Protein AF-A0A939TBU4-F1 (afdb_monomer_lite)

Secondary structure (DSSP, 8-state):
---HHHHHHHHHHHHHHHHHHHHHHHHHHHHHHS------TTHHHHHHHHHHHHHHHHHHHHHHHS---PPP-------------------S-----------HHHHHHHHHHHHHHHHHTT----HHHHHHHTT--HHHHHHHHSSHHHHHHHTTSSPPPPP-

Radius of gyration: 33.74 Å; chains: 1; bounding box: 105×46×69 Å

Structure (mmCIF, N/CA/C/O backbone):
data_AF-A0A939TBU4-F1
#
_entry.id   AF-A0A939TBU4-F1
#
loop_
_atom_site.group_PDB
_atom_site.id
_atom_site.type_symbol
_atom_site.label_atom_id
_atom_site.label_alt_id
_atom_site.label_comp_id
_atom_site.label_asym_id
_atom_site.label_entity_id
_atom_site.label_seq_id
_atom_site.pdbx_PDB_ins_code
_atom_site.Cartn_x
_atom_site.Cartn_y
_atom_site.Cartn_z
_atom_site.occupancy
_atom_site.B_iso_or_equiv
_atom_site.auth_seq_id
_atom_site.auth_comp_id
_atom_site.auth_asym_id
_atom_site.auth_atom_id
_atom_site.pdbx_PDB_model_num
ATOM 1 N N . MET A 1 1 ? -55.916 27.420 33.502 1.00 52.81 1 MET A N 1
ATOM 2 C CA . MET A 1 1 ? -56.001 26.538 32.321 1.00 52.81 1 MET A CA 1
ATOM 3 C C . MET A 1 1 ? -54.593 26.435 31.752 1.00 52.81 1 MET A C 1
ATOM 5 O O . MET A 1 1 ? -54.079 27.459 31.322 1.00 52.81 1 MET A O 1
ATOM 9 N N . GLY A 1 2 ? -53.922 25.289 31.890 1.00 66.81 2 GLY A N 1
ATOM 10 C CA . GLY A 1 2 ? -52.585 25.077 31.320 1.00 66.81 2 GLY A CA 1
ATOM 11 C C . GLY A 1 2 ? -52.672 24.802 29.819 1.00 66.81 2 GLY A C 1
ATOM 12 O O . GLY A 1 2 ? -53.671 24.256 29.359 1.00 66.81 2 GLY A O 1
ATOM 13 N N . ASP A 1 3 ? -51.661 25.231 29.067 1.00 71.88 3 ASP A N 1
ATOM 14 C CA . ASP A 1 3 ? -51.594 25.074 27.612 1.00 71.88 3 ASP A CA 1
ATOM 15 C C . ASP A 1 3 ? -51.329 23.593 27.258 1.00 71.88 3 ASP A C 1
ATOM 17 O O . ASP A 1 3 ? -50.239 23.096 27.565 1.00 71.88 3 ASP A O 1
ATOM 21 N N . PRO A 1 4 ? -52.260 22.875 26.602 1.00 73.25 4 PRO A N 1
ATOM 22 C CA . PRO A 1 4 ? -52.126 21.433 26.347 1.00 73.25 4 PRO A CA 1
ATOM 23 C C . PRO A 1 4 ? -50.929 21.107 25.439 1.00 73.25 4 PRO A C 1
ATOM 25 O O . PRO A 1 4 ? -50.339 20.028 25.512 1.00 73.25 4 PRO A O 1
ATOM 28 N N . ALA A 1 5 ? -50.509 22.070 24.613 1.00 74.25 5 ALA A N 1
ATOM 29 C CA . ALA A 1 5 ? -49.318 21.948 23.785 1.00 74.25 5 ALA A CA 1
ATOM 30 C C . ALA A 1 5 ? -48.037 21.828 24.631 1.00 74.25 5 ALA A C 1
ATOM 32 O O . ALA A 1 5 ? -47.190 20.988 24.336 1.00 74.25 5 ALA A O 1
ATOM 33 N N . LYS A 1 6 ? -47.900 22.611 25.711 1.00 75.56 6 LYS A N 1
ATOM 34 C CA . LYS A 1 6 ? -46.708 22.570 26.579 1.00 75.56 6 LYS A CA 1
ATOM 35 C C . LYS A 1 6 ? -46.589 21.238 27.311 1.00 75.56 6 LYS A C 1
ATOM 37 O O . LYS A 1 6 ? -45.500 20.681 27.394 1.00 75.56 6 LYS A O 1
ATOM 42 N N . GLU A 1 7 ? -47.717 20.709 27.765 1.00 76.81 7 GLU A N 1
ATOM 43 C CA . GLU A 1 7 ? -47.796 19.420 28.454 1.00 76.81 7 GLU A CA 1
ATOM 44 C C . GLU A 1 7 ? -47.370 18.263 27.533 1.00 76.81 7 GLU A C 1
ATOM 46 O O . GLU A 1 7 ? -46.619 17.375 27.937 1.00 76.81 7 GLU A O 1
ATOM 51 N N . THR A 1 8 ? -47.731 18.349 26.249 1.00 81.44 8 THR A N 1
ATOM 52 C CA . THR A 1 8 ? -47.326 17.375 25.223 1.00 81.44 8 THR A CA 1
ATOM 53 C C . THR A 1 8 ? -45.818 17.430 24.942 1.00 81.44 8 THR A C 1
ATOM 55 O O . THR A 1 8 ? -45.161 16.392 24.861 1.00 81.44 8 THR A O 1
ATOM 58 N N . TYR A 1 9 ? -45.236 18.631 24.832 1.00 81.81 9 TYR A N 1
ATOM 59 C CA . TYR A 1 9 ? -43.791 18.797 24.617 1.00 81.81 9 TYR A CA 1
ATOM 60 C C . TYR A 1 9 ? -42.960 18.291 25.800 1.00 81.81 9 TYR A C 1
ATOM 62 O O . TYR A 1 9 ? -41.935 17.639 25.594 1.00 81.81 9 TYR A O 1
ATOM 70 N N . GLU A 1 10 ? -43.405 18.540 27.033 1.00 86.94 10 GLU A N 1
ATOM 71 C CA . GLU A 1 10 ? -42.736 17.997 28.217 1.00 86.94 10 GLU A CA 1
ATOM 72 C C . GLU A 1 10 ? -42.805 16.470 28.272 1.00 86.94 10 GLU A C 1
ATOM 74 O O . GLU A 1 10 ? -41.823 15.819 28.635 1.00 86.94 10 GLU A O 1
ATOM 79 N N . GLN A 1 11 ? -43.941 15.891 27.886 1.00 88.31 11 GLN A N 1
ATOM 80 C CA . GLN A 1 11 ? -44.126 14.445 27.873 1.00 88.31 11 GLN A CA 1
ATOM 81 C C . GLN A 1 11 ? -43.226 13.767 26.832 1.00 88.31 11 GLN A C 1
ATOM 83 O O . GLN A 1 11 ? -42.557 12.784 27.152 1.00 88.31 11 GLN A O 1
ATOM 88 N N . ILE A 1 12 ? -43.136 14.330 25.623 1.00 88.44 12 ILE A N 1
ATOM 89 C CA . ILE A 1 12 ? -42.222 13.846 24.578 1.00 88.44 12 ILE A CA 1
ATOM 90 C C . ILE A 1 12 ? -40.764 13.987 25.036 1.00 88.44 12 ILE A C 1
ATOM 92 O O . ILE A 1 12 ? -39.973 13.060 24.868 1.00 88.44 12 ILE A O 1
ATOM 96 N N . GLY A 1 13 ? -40.406 15.113 25.660 1.00 87.00 13 GLY A N 1
ATOM 97 C CA . GLY A 1 13 ? -39.058 15.342 26.183 1.00 87.00 13 GLY A CA 1
ATOM 98 C C . GLY A 1 13 ? -38.644 14.315 27.241 1.00 87.00 13 GLY A C 1
ATOM 99 O O . GLY A 1 13 ? -37.538 13.777 27.173 1.00 87.00 13 GLY A O 1
ATOM 100 N N . ARG A 1 14 ? -39.540 13.985 28.181 1.00 89.81 14 ARG A N 1
ATOM 101 C CA . ARG A 1 14 ? -39.284 12.952 29.201 1.00 89.81 14 ARG A CA 1
ATOM 102 C C . ARG A 1 14 ? -39.135 11.565 28.583 1.00 89.81 14 ARG A C 1
ATOM 104 O O . ARG A 1 14 ? -38.173 10.874 28.900 1.00 89.81 14 ARG A O 1
ATOM 111 N N . GLN A 1 15 ? -40.016 11.193 27.653 1.00 91.25 15 GLN A N 1
ATOM 112 C CA . GLN A 1 15 ? -39.930 9.900 26.966 1.00 91.25 15 GLN A CA 1
ATOM 113 C C . GLN A 1 15 ? -38.625 9.750 26.171 1.00 91.25 15 GLN A C 1
ATOM 115 O O . GLN A 1 15 ? -37.998 8.693 26.202 1.00 91.25 15 GLN A O 1
ATOM 120 N N . MET A 1 16 ? -38.172 10.815 25.504 1.00 87.56 16 MET A N 1
ATOM 121 C CA . MET A 1 16 ? -36.897 10.811 24.780 1.00 87.56 16 MET A CA 1
ATOM 122 C C . MET A 1 16 ? -35.693 10.702 25.721 1.00 87.56 16 MET A C 1
ATOM 124 O O . MET A 1 16 ? -34.746 9.976 25.419 1.00 87.56 16 MET A O 1
ATOM 128 N N . ALA A 1 17 ? -35.726 11.374 26.875 1.00 88.81 17 ALA A N 1
ATOM 129 C CA . ALA A 1 17 ? -34.663 11.282 27.875 1.00 88.81 17 ALA A CA 1
ATOM 130 C C . ALA A 1 17 ? -34.563 9.870 28.484 1.00 88.81 17 ALA A C 1
ATOM 132 O O . ALA A 1 17 ? -33.460 9.344 28.656 1.00 88.81 17 ALA A O 1
ATOM 133 N N . GLU A 1 18 ? -35.701 9.227 28.754 1.00 92.69 18 GLU A N 1
ATOM 134 C CA . GLU A 1 18 ? -35.757 7.841 29.230 1.00 92.69 18 GLU A CA 1
ATOM 135 C C . GLU A 1 18 ? -35.228 6.863 28.174 1.00 92.69 18 GLU A C 1
ATOM 137 O O . GLU A 1 18 ? -34.376 6.027 28.482 1.00 92.69 18 GLU A O 1
ATOM 142 N N . ALA A 1 19 ? -35.648 7.012 26.914 1.00 91.62 19 ALA A N 1
ATOM 143 C CA . ALA A 1 19 ? -35.170 6.180 25.812 1.00 91.62 19 ALA A CA 1
ATOM 144 C C . ALA A 1 19 ? -33.651 6.311 25.597 1.00 91.62 19 ALA A C 1
ATOM 146 O O . ALA A 1 19 ? -32.961 5.303 25.437 1.00 91.62 19 ALA A O 1
ATOM 147 N N . LEU A 1 20 ? -33.111 7.534 25.653 1.00 92.19 20 LEU A N 1
ATOM 148 C CA . LEU A 1 20 ? -31.668 7.777 25.564 1.00 92.19 20 LEU A CA 1
ATOM 149 C C . LEU A 1 20 ? -30.909 7.160 26.740 1.00 92.19 20 LEU A C 1
ATOM 151 O O . LEU A 1 20 ? -29.853 6.565 26.539 1.00 92.19 20 LEU A O 1
ATOM 155 N N . SER A 1 21 ? -31.453 7.254 27.952 1.00 93.44 21 SER A N 1
ATOM 156 C CA . SER A 1 21 ? -30.832 6.680 29.151 1.00 93.44 21 SER A CA 1
ATOM 157 C C . SER A 1 21 ? -30.777 5.153 29.079 1.00 93.44 21 SER A C 1
ATOM 159 O O . SER A 1 21 ? -29.742 4.556 29.375 1.00 93.44 21 SER A O 1
ATOM 161 N N . LEU A 1 22 ? -31.856 4.517 28.614 1.00 94.75 22 LEU A N 1
ATOM 162 C CA . LEU A 1 22 ? -31.905 3.073 28.384 1.00 94.75 22 LEU A CA 1
ATOM 163 C C . LEU A 1 22 ? -30.933 2.637 27.283 1.00 94.75 22 LEU A C 1
ATOM 165 O O . LEU A 1 22 ? -30.213 1.655 27.456 1.00 94.75 22 LEU A O 1
ATOM 169 N N . PHE A 1 23 ? -30.865 3.382 26.179 1.00 90.88 23 PHE A N 1
ATOM 170 C CA . PHE A 1 23 ? -29.950 3.091 25.077 1.00 90.88 23 PHE A CA 1
ATOM 171 C C . PHE A 1 23 ? -28.479 3.220 25.493 1.00 90.88 23 PHE A C 1
ATOM 173 O O . PHE A 1 23 ? -27.675 2.335 25.207 1.00 90.88 23 PHE A O 1
ATOM 180 N N . LEU A 1 24 ? -28.126 4.284 26.220 1.00 90.75 24 LEU A N 1
ATOM 181 C CA . LEU A 1 24 ? -26.775 4.475 26.752 1.00 90.75 24 LEU A CA 1
ATOM 182 C C . LEU A 1 24 ? -26.419 3.405 27.792 1.00 90.75 24 LEU A C 1
ATOM 184 O O . LEU A 1 24 ? -25.297 2.902 27.784 1.00 90.75 24 LEU A O 1
ATOM 188 N N . GLY A 1 25 ? -27.371 3.008 28.641 1.00 89.69 25 GLY A N 1
ATOM 189 C CA . GLY A 1 25 ? -27.200 1.894 29.575 1.00 89.69 25 GLY A CA 1
ATOM 190 C C . GLY A 1 25 ? -26.955 0.560 28.863 1.00 89.69 25 GLY A C 1
ATOM 191 O O . GLY A 1 25 ? -26.040 -0.177 29.234 1.00 89.69 25 GLY A O 1
ATOM 192 N N . ALA A 1 26 ? -27.710 0.275 27.799 1.00 86.31 26 ALA A N 1
ATOM 193 C CA . ALA A 1 26 ? -27.534 -0.918 26.975 1.00 86.31 26 ALA A CA 1
ATOM 194 C C . ALA A 1 26 ? -26.189 -0.912 26.232 1.00 86.31 26 ALA A C 1
ATOM 196 O O . ALA A 1 26 ? -25.501 -1.929 26.208 1.00 86.31 26 ALA A O 1
ATOM 197 N N . LEU A 1 27 ? -25.759 0.236 25.697 1.00 83.38 27 LEU A N 1
ATOM 198 C CA . LEU A 1 27 ? -24.432 0.388 25.093 1.00 83.38 27 LEU A CA 1
ATOM 199 C C . LEU A 1 27 ? -23.311 0.180 26.113 1.00 83.38 27 LEU A C 1
ATOM 201 O O . LEU A 1 27 ? -22.348 -0.522 25.819 1.00 83.38 27 LEU A O 1
ATOM 205 N N . ALA A 1 28 ? -23.435 0.741 27.318 1.00 81.06 28 ALA A N 1
ATOM 206 C CA . ALA A 1 28 ? -22.453 0.541 28.378 1.00 81.06 28 ALA A CA 1
ATOM 207 C C . ALA A 1 28 ? -22.351 -0.941 28.766 1.00 81.06 28 ALA A C 1
ATOM 209 O O . ALA A 1 28 ? -21.244 -1.463 28.898 1.00 81.06 28 ALA A O 1
ATOM 210 N N . GLN A 1 29 ? -23.484 -1.641 28.880 1.00 77.62 29 GLN A N 1
ATOM 211 C CA . GLN A 1 29 ? -23.496 -3.088 29.094 1.00 77.62 29 GLN A CA 1
ATOM 212 C C . GLN A 1 29 ? -22.900 -3.850 27.911 1.00 77.62 29 GLN A C 1
ATOM 214 O O . GLN A 1 29 ? -22.133 -4.775 28.139 1.00 77.62 29 GLN A O 1
ATOM 219 N N . GLN A 1 30 ? -23.162 -3.448 26.668 1.00 75.38 30 GLN A N 1
ATOM 220 C CA . GLN A 1 30 ? -22.598 -4.093 25.483 1.00 75.38 30 GLN A CA 1
ATOM 221 C C . GLN A 1 30 ? -21.082 -3.895 25.361 1.00 75.38 30 GLN A C 1
ATOM 223 O O . GLN A 1 30 ? -20.385 -4.801 24.912 1.00 75.38 30 GLN A O 1
ATOM 228 N N . VAL A 1 31 ? -20.550 -2.756 25.808 1.00 73.38 31 VAL A N 1
ATOM 229 C CA . VAL A 1 31 ? -19.100 -2.527 25.910 1.00 73.38 31 VAL A CA 1
ATOM 230 C C . VAL A 1 31 ? -18.478 -3.407 26.999 1.00 73.38 31 VAL A C 1
ATOM 232 O O . VAL A 1 31 ? -17.402 -3.949 26.784 1.00 73.38 31 VAL A O 1
ATOM 235 N N . HIS A 1 32 ? -19.161 -3.612 28.130 1.00 65.31 32 HIS A N 1
ATOM 236 C CA . HIS A 1 32 ? -18.684 -4.504 29.198 1.00 65.31 32 HIS A CA 1
ATOM 237 C C . HIS A 1 32 ? -18.868 -5.999 28.876 1.00 65.31 32 HIS A C 1
ATOM 239 O O . HIS A 1 32 ? -18.105 -6.828 29.362 1.00 65.31 32 HIS A O 1
ATOM 245 N N . GLN A 1 33 ? -19.878 -6.350 28.076 1.00 61.59 33 GLN A N 1
ATOM 246 C CA . GLN A 1 33 ? -20.175 -7.718 27.637 1.00 61.59 33 GLN A CA 1
ATOM 247 C C . GLN A 1 33 ? -19.462 -8.099 26.344 1.00 61.59 33 GLN A C 1
ATOM 249 O O . GLN A 1 33 ? -19.437 -9.277 26.007 1.00 61.59 33 GLN A O 1
ATOM 254 N N . SER A 1 34 ? -18.889 -7.139 25.616 1.00 42.62 34 SER A N 1
ATOM 255 C CA . SER A 1 34 ? -17.945 -7.441 24.550 1.00 42.62 34 SER A CA 1
ATOM 256 C C . SER A 1 34 ? -16.623 -7.802 25.213 1.00 42.62 34 SER A C 1
ATOM 258 O O . SER A 1 34 ? -15.934 -6.899 25.695 1.00 42.62 34 SER A O 1
ATOM 260 N N . PRO A 1 35 ? -16.197 -9.078 25.212 1.00 49.91 35 PRO A N 1
ATOM 261 C CA . PRO A 1 35 ? -14.791 -9.356 25.349 1.00 49.91 35 PRO A CA 1
ATOM 262 C C . PRO A 1 35 ? -14.160 -8.858 24.046 1.00 49.91 35 PRO A C 1
ATOM 264 O O . PRO A 1 35 ? -13.888 -9.626 23.127 1.00 49.91 35 PRO A O 1
ATOM 267 N N . VAL A 1 36 ? -13.874 -7.557 23.954 1.00 51.84 36 VAL A N 1
ATOM 268 C CA . VAL A 1 36 ? -12.620 -7.172 23.313 1.00 51.84 36 VAL A CA 1
ATOM 269 C C . VAL A 1 36 ? -11.581 -7.726 24.263 1.00 51.84 36 VAL A C 1
ATOM 271 O O . VAL A 1 36 ? -11.155 -7.070 25.210 1.00 51.84 36 VAL A O 1
ATOM 274 N N . ALA A 1 37 ? -11.316 -9.018 24.088 1.00 49.56 37 ALA A N 1
ATOM 275 C CA . ALA A 1 37 ? -10.289 -9.715 24.794 1.00 49.56 37 ALA A CA 1
ATOM 276 C C . ALA A 1 37 ? -9.038 -8.877 24.576 1.00 49.56 37 ALA A C 1
ATOM 278 O O . ALA A 1 37 ? -8.512 -8.765 23.467 1.00 49.56 37 ALA A O 1
ATOM 279 N N . ALA A 1 38 ? -8.576 -8.261 25.655 1.00 49.59 38 ALA A N 1
ATOM 280 C CA . ALA A 1 38 ? -7.170 -8.014 25.855 1.00 49.59 38 ALA A CA 1
ATOM 281 C C . ALA A 1 38 ? -6.480 -9.388 25.940 1.00 49.59 38 ALA A C 1
ATOM 283 O O . ALA A 1 38 ? -5.963 -9.766 26.984 1.00 49.59 38 ALA A O 1
ATOM 284 N N . ASP A 1 39 ? -6.547 -10.165 24.857 1.00 47.44 39 ASP A N 1
ATOM 285 C CA . ASP A 1 39 ? -5.753 -11.358 24.653 1.00 47.44 39 ASP A CA 1
ATOM 286 C C . ASP A 1 39 ? -4.373 -10.865 24.205 1.00 47.44 39 ASP A C 1
ATOM 288 O O . ASP A 1 39 ? -4.240 -10.317 23.105 1.00 47.44 39 ASP A O 1
ATOM 292 N N . PRO A 1 40 ? -3.309 -11.034 25.008 1.00 53.31 40 PRO A N 1
ATOM 293 C CA . PRO A 1 40 ? -1.940 -10.814 24.539 1.00 53.31 40 PRO A CA 1
ATOM 294 C C . PRO A 1 40 ? -1.494 -11.832 23.460 1.00 53.31 40 PRO A C 1
ATOM 296 O O . PRO A 1 40 ? -0.379 -11.741 22.940 1.00 53.31 40 PRO A O 1
ATOM 299 N N . GLU A 1 41 ? -2.351 -12.785 23.088 1.00 55.94 41 GLU A N 1
ATOM 300 C CA . GLU A 1 41 ? -2.045 -13.974 22.285 1.00 55.94 41 GLU A CA 1
ATOM 301 C C . GLU A 1 41 ? -2.453 -13.853 20.799 1.00 55.94 41 GLU A C 1
ATOM 303 O O . GLU A 1 41 ? -3.190 -14.674 20.254 1.00 55.94 41 GLU A O 1
ATOM 308 N N . PRO A 1 42 ? -1.975 -12.816 20.090 1.00 57.97 42 PRO A N 1
ATOM 309 C CA . PRO A 1 42 ? -1.381 -13.101 18.776 1.00 57.97 42 PRO A CA 1
ATOM 310 C C . PRO A 1 42 ? -0.088 -12.317 18.507 1.00 57.97 42 PRO A C 1
ATOM 312 O O . PRO A 1 42 ? 0.486 -12.401 17.419 1.00 57.97 42 PRO A O 1
ATOM 315 N N . VAL A 1 43 ? 0.413 -11.552 19.483 1.00 61.16 43 VAL A N 1
ATOM 316 C CA . VAL A 1 43 ? 1.597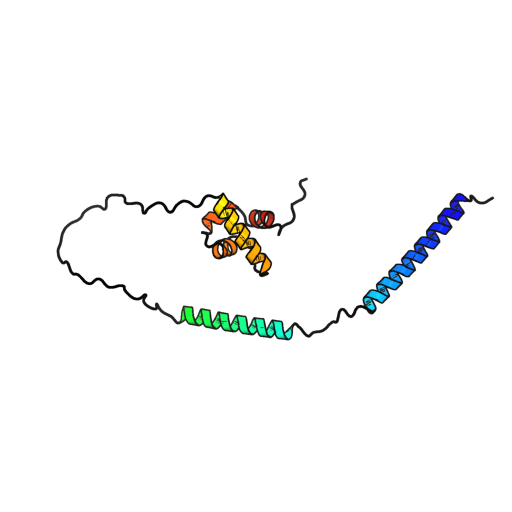 -10.705 19.272 1.00 61.16 43 VAL A CA 1
ATOM 317 C C . VAL A 1 43 ? 2.883 -11.534 19.290 1.00 61.16 43 VAL A C 1
ATOM 319 O O . VAL A 1 43 ? 3.808 -11.235 18.541 1.00 61.16 43 VAL A O 1
ATOM 322 N N . GLN A 1 44 ? 2.940 -12.606 20.085 1.00 63.78 44 GLN A N 1
ATOM 323 C CA . GLN A 1 44 ? 4.092 -13.513 20.135 1.00 63.78 44 GLN A CA 1
ATOM 324 C C . GLN A 1 44 ? 4.384 -14.221 18.800 1.00 63.78 44 GLN A C 1
ATOM 326 O O . GLN A 1 44 ? 5.518 -14.121 18.331 1.00 63.78 44 GLN A O 1
ATOM 331 N N . PRO A 1 45 ? 3.410 -14.864 18.121 1.00 74.69 45 PRO A N 1
ATOM 332 C CA . PRO A 1 45 ? 3.675 -15.479 16.821 1.00 74.69 45 PRO A CA 1
ATOM 333 C C . PRO A 1 45 ? 4.010 -14.440 15.744 1.00 74.69 45 PRO A C 1
ATOM 335 O O . PRO A 1 45 ? 4.811 -14.717 14.852 1.00 74.69 45 PRO A O 1
ATOM 338 N N . LEU A 1 46 ? 3.453 -13.227 15.833 1.00 74.00 46 LEU A N 1
ATOM 339 C CA . LEU A 1 46 ? 3.821 -12.125 14.942 1.00 74.00 46 LEU A CA 1
ATOM 340 C C . LEU A 1 46 ? 5.256 -11.643 15.188 1.00 74.00 46 LEU A C 1
ATOM 342 O O . LEU A 1 46 ? 5.989 -11.452 14.223 1.00 74.00 46 LEU A O 1
ATOM 346 N N . ARG A 1 47 ? 5.682 -11.506 16.449 1.00 76.00 47 ARG A N 1
ATOM 347 C CA . ARG A 1 47 ? 7.061 -11.150 16.822 1.00 76.00 47 ARG A CA 1
ATOM 348 C C . ARG A 1 47 ? 8.054 -12.214 16.373 1.00 76.00 47 ARG A C 1
ATOM 350 O O . ARG A 1 47 ? 8.961 -11.889 15.624 1.00 76.00 47 ARG A O 1
ATOM 357 N N . ALA A 1 48 ? 7.792 -13.486 16.669 1.00 78.12 48 ALA A N 1
ATOM 358 C CA . ALA A 1 48 ? 8.631 -14.593 16.209 1.00 78.12 48 ALA A CA 1
ATOM 359 C C . ALA A 1 48 ? 8.756 -14.637 14.674 1.00 78.12 48 ALA A C 1
ATOM 361 O O . ALA A 1 48 ? 9.814 -14.943 14.123 1.00 78.12 48 ALA A O 1
ATOM 362 N N . ARG A 1 49 ? 7.680 -14.293 13.954 1.00 79.31 49 ARG A N 1
ATOM 363 C CA . ARG A 1 49 ? 7.694 -14.204 12.490 1.00 79.31 49 ARG A CA 1
ATOM 364 C C . ARG A 1 49 ? 8.481 -12.995 11.977 1.00 79.31 49 ARG A C 1
ATOM 366 O O . ARG A 1 49 ? 9.097 -13.102 10.917 1.00 79.31 49 ARG A O 1
ATOM 373 N N . LEU A 1 50 ? 8.461 -11.873 12.697 1.00 88.19 50 LEU A N 1
ATOM 374 C CA . LEU A 1 50 ? 9.290 -10.703 12.400 1.00 88.19 50 LEU A CA 1
ATOM 375 C C . LEU A 1 50 ? 10.772 -11.001 12.649 1.00 88.19 50 LEU A C 1
ATOM 377 O O . LEU A 1 50 ? 11.578 -10.735 11.762 1.00 88.19 50 LEU A O 1
ATOM 381 N N . ASP A 1 51 ? 11.108 -11.649 13.763 1.00 90.88 51 ASP A N 1
ATOM 382 C CA . ASP A 1 51 ? 12.484 -12.041 14.095 1.00 90.88 51 ASP A CA 1
ATOM 383 C C . ASP A 1 51 ? 13.056 -12.998 13.034 1.00 90.88 51 ASP A C 1
ATOM 385 O O . ASP A 1 51 ? 14.153 -12.797 12.509 1.00 90.88 51 ASP A O 1
ATOM 389 N N . ALA A 1 52 ? 12.266 -13.991 12.608 1.00 89.75 52 ALA A N 1
ATOM 390 C CA . ALA A 1 52 ? 12.652 -14.916 11.542 1.00 89.75 52 ALA A CA 1
ATOM 391 C C . ALA A 1 52 ? 12.848 -14.221 10.179 1.00 89.75 52 ALA A C 1
ATOM 393 O O . ALA A 1 52 ? 13.697 -14.627 9.375 1.00 89.75 52 ALA A O 1
ATOM 394 N N . LEU A 1 53 ? 12.060 -13.180 9.889 1.00 88.62 53 LEU A N 1
ATOM 395 C CA . LEU A 1 53 ? 12.236 -12.367 8.684 1.00 88.62 53 LEU A CA 1
ATOM 396 C C . LEU A 1 53 ? 13.504 -11.516 8.762 1.00 88.62 53 LEU A C 1
ATOM 398 O O . LEU A 1 53 ? 14.226 -11.431 7.767 1.00 88.62 53 LEU A O 1
ATOM 402 N N . GLU A 1 54 ? 13.791 -10.927 9.921 1.00 91.75 54 GLU A N 1
ATOM 403 C CA . GLU A 1 54 ? 14.999 -10.136 10.144 1.00 91.75 54 GLU A CA 1
ATOM 404 C C . GLU A 1 54 ? 16.261 -10.996 9.997 1.00 91.75 54 GLU A C 1
ATOM 406 O O . GLU A 1 54 ? 17.180 -10.620 9.265 1.00 91.75 54 GLU A O 1
ATOM 411 N N . GLU A 1 55 ? 16.288 -12.197 10.582 1.00 90.88 55 GLU A N 1
ATOM 412 C CA . GLU A 1 55 ? 17.401 -13.135 10.400 1.00 90.88 55 GLU A CA 1
ATOM 413 C C . GLU A 1 55 ? 17.605 -13.525 8.935 1.00 90.88 55 GLU A C 1
ATOM 415 O O . GLU A 1 55 ? 18.736 -13.601 8.448 1.00 90.88 55 GLU A O 1
ATOM 420 N N . ARG A 1 56 ? 16.515 -13.780 8.204 1.00 87.75 56 ARG A N 1
ATOM 421 C CA . ARG A 1 56 ? 16.600 -14.139 6.786 1.00 87.75 56 ARG A CA 1
ATOM 422 C C . ARG A 1 56 ? 17.171 -12.995 5.951 1.00 87.75 56 ARG A C 1
ATOM 424 O O . ARG A 1 56 ? 17.931 -13.262 5.021 1.00 87.75 56 ARG A O 1
ATOM 431 N N . LEU A 1 57 ? 16.811 -11.751 6.265 1.00 90.12 57 LEU A N 1
ATOM 432 C CA . LEU A 1 57 ? 17.360 -10.573 5.597 1.00 90.12 57 LEU A CA 1
ATOM 433 C C . LEU A 1 57 ? 18.847 -10.400 5.904 1.00 90.12 57 LEU A C 1
ATOM 435 O O . LEU A 1 57 ? 19.615 -10.254 4.957 1.00 90.12 57 LEU A O 1
ATOM 439 N N . LYS A 1 58 ? 19.264 -10.535 7.169 1.00 89.44 58 LYS A N 1
ATOM 440 C CA . LYS A 1 58 ? 20.688 -10.495 7.547 1.00 89.44 58 LYS A CA 1
ATOM 441 C C . LYS A 1 58 ? 21.503 -11.546 6.795 1.00 89.44 58 LYS A C 1
ATOM 443 O O . LYS A 1 58 ? 22.511 -11.215 6.191 1.00 89.44 58 LYS A O 1
ATOM 448 N N . ARG A 1 59 ? 21.010 -12.786 6.690 1.00 84.69 59 ARG A N 1
ATOM 449 C CA . ARG A 1 59 ? 21.685 -13.842 5.904 1.00 84.69 59 ARG A CA 1
ATOM 450 C C . ARG A 1 59 ? 21.796 -13.510 4.414 1.00 84.69 59 ARG A C 1
ATOM 452 O O . ARG A 1 59 ? 22.754 -13.926 3.767 1.00 84.69 59 ARG A O 1
ATOM 459 N N . LEU A 1 60 ? 20.807 -12.824 3.837 1.00 82.12 60 LEU A N 1
ATOM 460 C CA . LEU A 1 60 ? 20.868 -12.388 2.439 1.00 82.12 60 LEU A CA 1
ATOM 461 C C . LEU A 1 60 ? 21.862 -11.244 2.256 1.00 82.12 60 LEU A C 1
ATOM 463 O O . LEU A 1 60 ? 22.619 -11.266 1.291 1.00 82.12 60 LEU A O 1
ATOM 467 N N . GLU A 1 61 ? 21.877 -10.287 3.177 1.00 84.44 61 GLU A N 1
ATOM 468 C CA . GLU A 1 61 ? 22.833 -9.184 3.189 1.00 84.44 61 GLU A CA 1
ATOM 469 C C . GLU A 1 61 ? 24.265 -9.702 3.352 1.00 84.44 61 GLU A C 1
ATOM 471 O O . GLU A 1 61 ? 25.106 -9.421 2.504 1.00 84.44 61 GLU A O 1
ATOM 476 N N . ASP A 1 62 ? 24.514 -10.583 4.320 1.00 83.00 62 ASP A N 1
ATOM 477 C CA . ASP A 1 62 ? 25.811 -11.236 4.512 1.00 83.00 62 ASP A CA 1
ATOM 478 C C . ASP A 1 62 ? 26.234 -12.030 3.278 1.00 83.00 62 ASP A C 1
ATOM 480 O O . ASP A 1 62 ? 27.399 -12.012 2.893 1.00 83.00 62 ASP A O 1
ATOM 484 N N . ARG A 1 63 ? 25.298 -12.701 2.601 1.00 73.44 63 ARG A N 1
ATOM 485 C CA . ARG A 1 63 ? 25.579 -13.447 1.367 1.00 73.44 63 ARG A CA 1
ATOM 486 C C . ARG A 1 63 ? 25.871 -12.540 0.170 1.00 73.44 63 ARG A C 1
ATOM 488 O O . ARG A 1 63 ? 26.570 -12.974 -0.747 1.00 73.44 63 ARG A O 1
ATOM 495 N N . LEU A 1 64 ? 25.320 -11.329 0.146 1.00 73.81 64 LEU A N 1
ATOM 496 C CA . LEU A 1 64 ? 25.610 -10.314 -0.867 1.00 73.81 64 LEU A CA 1
ATOM 497 C C . LEU A 1 64 ? 26.944 -9.616 -0.584 1.00 73.81 64 LEU A C 1
ATOM 499 O O . LEU A 1 64 ? 27.699 -9.366 -1.516 1.00 73.81 64 LEU A O 1
ATOM 503 N N . LEU A 1 65 ? 27.254 -9.359 0.687 1.00 75.75 65 LEU A N 1
ATOM 504 C CA . LEU A 1 65 ? 28.511 -8.750 1.123 1.00 75.75 65 LEU A CA 1
ATOM 505 C C . LEU A 1 65 ? 29.689 -9.738 1.068 1.00 75.75 65 LEU A C 1
ATOM 507 O O . LEU A 1 65 ? 30.809 -9.337 0.765 1.00 75.75 65 LEU A O 1
ATOM 511 N N . SER A 1 66 ? 29.439 -11.030 1.304 1.00 68.62 66 SER A N 1
ATOM 512 C CA . SER A 1 66 ? 30.459 -12.093 1.317 1.00 68.62 66 SER A CA 1
ATOM 513 C C . SER A 1 66 ? 30.664 -12.786 -0.035 1.00 68.62 66 SER A C 1
ATOM 515 O O . SER A 1 66 ? 31.534 -13.646 -0.141 1.00 68.62 66 SER A O 1
ATOM 517 N N . GLN A 1 67 ? 29.892 -12.451 -1.076 1.00 54.62 67 GLN A N 1
ATOM 518 C CA . GLN A 1 67 ? 30.174 -12.892 -2.447 1.00 54.62 67 GLN A CA 1
ATOM 519 C C . GLN A 1 67 ? 30.890 -11.782 -3.228 1.00 54.62 67 GLN A C 1
ATOM 521 O O . GLN A 1 67 ? 30.228 -10.933 -3.830 1.00 54.62 67 GLN A O 1
ATOM 526 N N . PRO A 1 68 ? 32.231 -11.797 -3.319 1.00 50.62 68 PRO A N 1
ATOM 527 C CA . PRO A 1 68 ? 32.903 -11.113 -4.407 1.00 50.62 68 PRO A CA 1
ATOM 528 C C . PRO A 1 68 ? 32.629 -11.911 -5.687 1.00 50.62 68 PRO A C 1
ATOM 530 O O . PRO A 1 68 ? 33.127 -13.018 -5.848 1.00 50.62 68 PRO A O 1
ATOM 533 N N . GLY A 1 69 ? 31.779 -11.359 -6.557 1.00 58.56 69 GLY A N 1
ATOM 534 C CA . GLY A 1 69 ? 31.625 -11.740 -7.964 1.00 58.56 69 GLY A CA 1
ATOM 535 C C . GLY A 1 69 ? 31.684 -13.238 -8.270 1.00 58.56 69 GLY A C 1
ATOM 536 O O . GLY A 1 69 ? 32.727 -13.743 -8.676 1.00 58.56 69 GLY A O 1
ATOM 537 N N . ALA A 1 70 ? 30.550 -13.936 -8.192 1.00 48.75 70 ALA A N 1
ATOM 538 C CA . ALA A 1 70 ? 30.420 -15.177 -8.947 1.00 48.75 70 ALA A CA 1
ATOM 539 C C . ALA A 1 70 ? 30.541 -14.828 -10.446 1.00 48.75 70 ALA A C 1
ATOM 541 O O . ALA A 1 70 ? 29.750 -14.006 -10.929 1.00 48.75 70 ALA A O 1
ATOM 542 N N . PRO A 1 71 ? 31.519 -15.383 -11.185 1.00 48.41 71 PRO A N 1
ATOM 543 C CA . PRO A 1 71 ? 31.614 -15.142 -12.611 1.00 48.41 71 PRO A CA 1
ATOM 544 C C . PRO A 1 71 ? 30.371 -15.742 -13.268 1.00 48.41 71 PRO A C 1
ATOM 546 O O . PRO A 1 71 ? 30.011 -16.896 -13.024 1.00 48.41 71 PRO A O 1
ATOM 549 N N . LEU A 1 72 ? 29.691 -14.941 -14.087 1.00 53.50 72 LEU A N 1
ATOM 550 C CA . LEU A 1 72 ? 28.743 -15.482 -15.053 1.00 53.50 72 LEU A CA 1
ATOM 551 C C . LEU A 1 72 ? 29.491 -16.512 -15.917 1.00 53.50 72 LEU A C 1
ATOM 553 O O . LEU A 1 72 ? 30.642 -16.255 -16.272 1.00 53.50 72 LEU A O 1
ATOM 557 N N . PRO A 1 73 ? 28.887 -17.662 -16.262 1.00 48.38 73 PRO A N 1
ATOM 558 C CA . PRO A 1 73 ? 29.525 -18.602 -17.166 1.00 48.38 73 PRO A CA 1
ATOM 559 C C . PRO A 1 73 ? 29.722 -17.928 -18.529 1.00 48.38 73 PRO A C 1
ATOM 561 O O . PRO A 1 73 ? 28.762 -17.621 -19.236 1.00 48.38 73 PRO A O 1
ATOM 564 N N . GLU A 1 74 ? 30.991 -17.673 -18.844 1.00 44.34 74 GLU A N 1
ATOM 565 C CA . GLU A 1 74 ? 31.512 -17.282 -20.149 1.00 44.34 74 GLU A CA 1
ATOM 566 C C . GLU A 1 74 ? 31.002 -18.272 -21.207 1.00 44.34 74 GLU A C 1
ATOM 568 O O . GLU A 1 74 ? 31.414 -19.433 -21.262 1.00 44.34 74 GLU A O 1
ATOM 573 N N . ALA A 1 75 ? 30.064 -17.817 -22.038 1.00 46.41 75 ALA A N 1
ATOM 574 C CA . ALA A 1 75 ? 29.732 -18.492 -23.281 1.00 46.41 75 ALA A CA 1
ATOM 575 C C . ALA A 1 75 ? 30.899 -18.262 -24.248 1.00 46.41 75 ALA A C 1
ATOM 577 O O . ALA A 1 75 ? 31.196 -17.125 -24.609 1.00 46.41 75 ALA A O 1
ATOM 578 N N . GLY A 1 76 ? 31.577 -19.357 -24.591 1.00 42.47 76 GLY A N 1
ATOM 579 C CA . GLY A 1 76 ? 32.876 -19.372 -25.247 1.00 42.47 76 GLY A CA 1
ATOM 580 C C . GLY A 1 76 ? 32.974 -18.656 -26.594 1.00 42.47 76 GLY A C 1
ATOM 581 O O . GLY A 1 76 ? 31.999 -18.466 -27.323 1.00 42.47 76 GLY A O 1
ATOM 582 N N . GLY A 1 77 ? 34.222 -18.332 -26.929 1.00 35.53 77 GLY A N 1
ATOM 583 C CA . GLY A 1 77 ? 34.628 -17.816 -28.228 1.00 35.53 77 GLY A CA 1
ATOM 584 C C . GLY A 1 77 ? 36.087 -17.362 -28.242 1.00 35.53 77 GLY A C 1
ATOM 585 O O . GLY A 1 77 ? 36.354 -16.174 -28.383 1.00 35.53 77 GLY A O 1
ATOM 586 N N . GLU A 1 78 ? 37.030 -18.294 -28.081 1.00 38.28 78 GLU A N 1
ATOM 587 C CA . GLU A 1 78 ? 38.446 -18.070 -28.404 1.00 38.28 78 GLU A CA 1
ATOM 588 C C . GLU A 1 78 ? 38.641 -17.825 -29.912 1.00 38.28 78 GLU A C 1
ATOM 590 O O . GLU A 1 78 ? 38.047 -18.508 -30.748 1.00 38.28 78 GLU A O 1
ATOM 595 N N . GLY A 1 79 ? 39.528 -16.890 -30.266 1.00 35.34 79 GLY A N 1
ATOM 596 C CA . GLY A 1 79 ? 40.014 -16.711 -31.637 1.00 35.34 79 GLY A CA 1
ATOM 597 C C . GLY A 1 79 ? 40.897 -15.463 -31.811 1.00 35.34 79 GLY A C 1
ATOM 598 O O . GLY A 1 79 ? 40.378 -14.360 -31.660 1.00 35.34 79 GLY A O 1
ATOM 599 N N . PRO A 1 80 ? 42.207 -15.586 -32.119 1.00 49.59 80 PRO A N 1
ATOM 600 C CA . PRO A 1 80 ? 43.209 -14.541 -31.898 1.00 49.59 80 PRO A CA 1
ATOM 601 C C . PRO A 1 80 ? 43.513 -13.702 -33.151 1.00 49.59 80 PRO A C 1
ATOM 603 O O . PRO A 1 80 ? 43.502 -14.201 -34.273 1.00 49.59 80 PRO A O 1
ATOM 606 N N . GLY A 1 81 ? 43.867 -12.428 -32.961 1.00 36.78 81 GLY A N 1
ATOM 607 C CA . GLY A 1 81 ? 44.277 -11.533 -34.046 1.00 36.78 81 GLY A CA 1
ATOM 608 C C . GLY A 1 81 ? 45.162 -10.397 -33.546 1.00 36.78 81 GLY A C 1
ATOM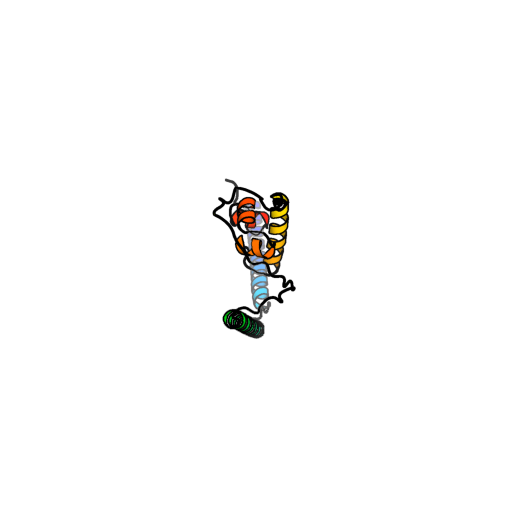 609 O O . GLY A 1 81 ? 44.675 -9.371 -33.081 1.00 36.78 81 GLY A O 1
ATOM 610 N N . ALA A 1 82 ? 46.473 -10.604 -33.628 1.00 40.88 82 ALA A N 1
ATOM 611 C CA . ALA A 1 82 ? 47.480 -9.571 -33.441 1.00 40.88 82 ALA A CA 1
ATOM 612 C C . ALA A 1 82 ? 47.493 -8.574 -34.617 1.00 40.88 82 ALA A C 1
ATOM 614 O O . ALA A 1 82 ? 47.044 -8.886 -35.716 1.00 40.88 82 ALA A O 1
ATOM 615 N N . ALA A 1 83 ? 48.149 -7.437 -34.373 1.00 35.94 83 ALA A N 1
ATOM 616 C CA . ALA A 1 83 ? 48.621 -6.438 -35.335 1.00 35.94 83 ALA A CA 1
ATOM 617 C C . ALA A 1 83 ? 47.669 -5.278 -35.687 1.00 35.94 83 ALA A C 1
ATOM 619 O O . ALA A 1 83 ? 46.881 -5.321 -36.622 1.00 35.94 83 ALA A O 1
ATOM 620 N N . GLY A 1 84 ? 47.962 -4.140 -35.055 1.00 33.62 84 GLY A N 1
ATOM 621 C CA . GLY A 1 84 ? 48.401 -2.991 -35.837 1.00 33.62 84 GLY A CA 1
ATOM 622 C C . GLY A 1 84 ? 47.379 -1.893 -36.119 1.00 33.62 84 GLY A C 1
ATOM 623 O O . GLY A 1 84 ? 46.220 -2.115 -36.429 1.00 33.62 84 GLY A O 1
ATOM 624 N N . ALA A 1 85 ? 47.943 -0.689 -36.144 1.00 37.53 85 ALA A N 1
ATOM 625 C CA . ALA A 1 85 ? 47.491 0.474 -36.891 1.00 37.53 85 ALA A CA 1
ATOM 626 C C . ALA A 1 85 ? 46.496 1.441 -36.217 1.00 37.53 85 ALA A C 1
ATOM 628 O O . ALA A 1 85 ? 45.283 1.297 -36.257 1.00 37.53 85 ALA A O 1
ATOM 629 N N . ARG A 1 86 ? 47.103 2.571 -35.831 1.00 42.97 86 ARG A N 1
ATOM 630 C CA . ARG A 1 86 ? 46.730 3.932 -36.247 1.00 42.97 86 ARG A CA 1
ATOM 631 C C . ARG A 1 86 ? 45.560 4.598 -35.521 1.00 42.97 86 ARG A C 1
ATOM 633 O O . ARG A 1 86 ? 44.404 4.204 -35.583 1.00 42.97 86 ARG A O 1
ATOM 640 N N . GLN A 1 87 ? 45.934 5.736 -34.938 1.00 49.78 87 GLN A N 1
ATOM 641 C CA . GLN A 1 87 ? 45.106 6.908 -34.689 1.00 49.78 87 GLN A CA 1
ATOM 642 C C . GLN A 1 87 ? 43.983 7.045 -35.724 1.00 49.78 87 GLN A C 1
ATOM 644 O O . GLN A 1 87 ? 44.221 7.246 -36.913 1.00 49.78 87 GLN A O 1
ATOM 649 N N . GLY A 1 88 ? 42.756 6.975 -35.227 1.00 36.81 88 GLY A N 1
ATOM 650 C CA . GLY A 1 88 ? 41.543 7.164 -35.999 1.00 36.81 88 GLY A CA 1
ATOM 651 C C . GLY A 1 88 ? 40.417 7.539 -35.051 1.00 36.81 88 GLY A C 1
ATOM 652 O O . GLY A 1 88 ? 39.800 6.686 -34.428 1.00 36.81 88 GLY A O 1
ATOM 653 N N . ARG A 1 89 ? 40.202 8.846 -34.910 1.00 49.28 89 ARG A N 1
ATOM 654 C CA . ARG A 1 89 ? 38.980 9.511 -34.434 1.00 49.28 89 ARG A CA 1
ATOM 655 C C . ARG A 1 89 ? 37.737 8.595 -34.476 1.00 49.28 89 ARG A C 1
ATOM 657 O O . ARG A 1 89 ? 37.315 8.254 -35.581 1.00 49.28 89 ARG A O 1
ATOM 664 N N . PRO A 1 90 ? 37.075 8.255 -33.350 1.00 45.81 90 PRO A N 1
ATOM 665 C CA . PRO A 1 90 ? 35.793 7.575 -33.439 1.00 45.81 90 PRO A CA 1
ATOM 666 C C . PRO A 1 90 ? 34.731 8.590 -33.871 1.00 45.81 90 PRO A C 1
ATOM 668 O O . PRO A 1 90 ? 34.276 9.451 -33.113 1.00 45.81 90 PRO A O 1
ATOM 671 N N . ALA A 1 91 ? 34.383 8.503 -35.152 1.00 47.84 91 ALA A N 1
ATOM 672 C CA . ALA A 1 91 ? 33.208 9.121 -35.724 1.00 47.84 91 ALA A CA 1
ATOM 673 C C . ALA A 1 91 ? 31.962 8.714 -34.925 1.00 47.84 91 ALA A C 1
ATOM 675 O O . ALA A 1 91 ? 31.799 7.575 -34.489 1.00 47.84 91 ALA A O 1
ATOM 676 N N . LYS A 1 92 ? 31.075 9.690 -34.737 1.00 53.41 92 LYS A N 1
ATOM 677 C CA . LYS A 1 92 ? 29.746 9.510 -34.161 1.00 53.41 92 LYS A CA 1
ATOM 678 C C . LYS A 1 92 ? 29.009 8.331 -34.810 1.00 53.41 92 LYS A C 1
ATOM 680 O O . LYS A 1 92 ? 28.969 8.215 -36.028 1.00 53.41 92 LYS A O 1
ATOM 685 N N . ALA A 1 93 ? 28.259 7.649 -33.946 1.00 51.09 93 ALA A N 1
ATOM 686 C CA . ALA A 1 93 ? 27.050 6.875 -34.213 1.00 51.09 93 ALA A CA 1
ATOM 687 C C . ALA A 1 93 ? 27.223 5.398 -34.589 1.00 51.09 93 ALA A C 1
ATOM 689 O O . ALA A 1 93 ? 27.565 5.050 -35.708 1.00 51.09 93 ALA A O 1
ATOM 690 N N . ARG A 1 94 ? 26.698 4.549 -33.702 1.00 43.59 94 ARG A N 1
ATOM 691 C CA . ARG A 1 94 ? 25.432 3.846 -33.953 1.00 43.59 94 ARG A CA 1
ATOM 692 C C . ARG A 1 94 ? 24.641 3.808 -32.645 1.00 43.59 94 ARG A C 1
ATOM 694 O O . ARG A 1 94 ? 25.007 3.118 -31.702 1.00 43.59 94 ARG A O 1
ATOM 701 N N . LYS A 1 95 ? 23.590 4.632 -32.553 1.00 48.47 95 LYS A N 1
ATOM 702 C CA . LYS A 1 95 ? 22.629 4.565 -31.442 1.00 48.47 95 LYS A CA 1
ATOM 703 C C . LYS A 1 95 ? 22.007 3.172 -31.473 1.00 48.47 95 LYS A C 1
ATOM 705 O O . LYS A 1 95 ? 21.406 2.813 -32.483 1.00 48.47 95 LYS A O 1
ATOM 710 N N . ALA A 1 96 ? 22.152 2.432 -30.376 1.00 48.59 96 ALA A N 1
ATOM 711 C CA . ALA A 1 96 ? 21.398 1.214 -30.110 1.00 48.59 96 ALA A CA 1
ATOM 712 C C . ALA A 1 96 ? 19.913 1.428 -30.471 1.00 48.59 96 ALA A C 1
ATOM 714 O O . ALA A 1 96 ? 19.417 2.554 -30.304 1.00 48.59 96 ALA A O 1
ATOM 715 N N . PRO A 1 97 ? 19.207 0.398 -30.979 1.00 46.44 97 PRO A N 1
ATOM 716 C CA . PRO A 1 97 ? 17.805 0.519 -31.354 1.00 46.44 97 PRO A CA 1
ATOM 717 C C . PRO A 1 97 ? 17.060 1.153 -30.185 1.00 46.44 97 PRO A C 1
ATOM 719 O O . PRO A 1 97 ? 17.129 0.666 -29.056 1.00 46.44 97 PRO A O 1
ATOM 722 N N . ARG A 1 98 ? 16.440 2.313 -30.439 1.00 53.84 98 ARG A N 1
ATOM 723 C CA . ARG A 1 98 ? 15.687 3.067 -29.436 1.00 53.84 98 ARG A CA 1
ATOM 724 C C . ARG A 1 98 ? 14.667 2.100 -28.847 1.00 53.84 98 ARG A C 1
ATOM 726 O O . ARG A 1 98 ? 13.671 1.818 -29.510 1.00 53.84 98 ARG A O 1
ATOM 733 N N . ARG A 1 99 ? 14.942 1.567 -27.645 1.00 51.91 99 ARG A N 1
ATOM 734 C CA . ARG A 1 99 ? 13.987 0.770 -26.865 1.00 51.91 99 ARG A CA 1
ATOM 735 C C . ARG A 1 99 ? 12.655 1.495 -26.982 1.00 51.91 99 ARG A C 1
ATOM 737 O O . ARG A 1 99 ? 12.617 2.697 -26.701 1.00 51.91 99 ARG A O 1
ATOM 744 N N . ARG A 1 100 ? 11.636 0.805 -27.510 1.00 55.44 100 ARG A N 1
ATOM 745 C CA . ARG A 1 100 ? 10.293 1.358 -27.715 1.00 55.44 100 ARG A CA 1
ATOM 746 C C . ARG A 1 100 ? 9.949 2.150 -26.459 1.00 55.44 100 ARG A C 1
ATOM 748 O O . ARG A 1 100 ? 9.944 1.585 -25.367 1.00 55.44 100 ARG A O 1
ATOM 755 N N . ARG A 1 101 ? 9.823 3.474 -26.589 1.00 57.38 101 ARG A N 1
ATOM 756 C CA . ARG A 1 101 ? 9.482 4.330 -25.453 1.00 57.38 101 ARG A CA 1
ATOM 757 C C . ARG A 1 101 ? 8.114 3.854 -24.995 1.00 57.38 101 ARG A C 1
ATOM 759 O O . ARG A 1 101 ? 7.161 4.003 -25.752 1.00 57.38 101 ARG A O 1
ATOM 766 N N . MET A 1 102 ? 8.054 3.218 -23.828 1.00 62.22 102 MET A N 1
ATOM 767 C CA . MET A 1 102 ? 6.787 2.753 -23.281 1.00 62.22 102 MET A CA 1
ATOM 768 C C . MET A 1 102 ? 5.892 3.994 -23.114 1.00 62.22 102 MET A C 1
ATOM 770 O O . MET A 1 102 ? 6.354 4.977 -22.517 1.00 62.22 102 MET A O 1
ATOM 774 N N . PRO A 1 103 ? 4.694 4.022 -23.721 1.00 74.75 103 PRO A N 1
ATOM 775 C CA . PRO A 1 103 ? 3.815 5.180 -23.657 1.00 74.75 103 PRO A CA 1
ATOM 776 C C . PRO A 1 103 ? 3.447 5.489 -22.203 1.00 74.75 103 PRO A C 1
ATOM 778 O O . PRO A 1 103 ? 3.330 4.595 -21.367 1.00 74.75 103 PRO A O 1
ATOM 781 N N . LYS A 1 104 ? 3.286 6.781 -21.893 1.00 74.25 104 LYS A N 1
ATOM 782 C CA . LYS A 1 104 ? 3.050 7.279 -20.525 1.00 74.25 104 LYS A CA 1
ATOM 783 C C . LYS A 1 104 ? 1.833 6.617 -19.864 1.00 74.25 104 LYS A C 1
ATOM 785 O O . LYS A 1 104 ? 1.846 6.395 -18.659 1.00 74.25 104 LYS A O 1
ATOM 790 N N . GLU A 1 105 ? 0.820 6.283 -20.654 1.00 75.50 105 GLU A N 1
ATOM 791 C CA . GLU A 1 105 ? -0.392 5.588 -20.212 1.00 75.50 105 GLU A CA 1
ATOM 792 C C . GLU A 1 105 ? -0.108 4.153 -19.760 1.00 75.50 105 GLU A C 1
ATOM 794 O O . GLU A 1 105 ? -0.565 3.741 -18.699 1.00 75.50 105 GLU A O 1
ATOM 799 N N . GLU A 1 106 ? 0.725 3.417 -20.495 1.00 80.12 106 GLU A N 1
ATOM 800 C CA . GLU A 1 106 ? 1.102 2.046 -20.138 1.00 80.12 106 GLU A CA 1
ATOM 801 C C . GLU A 1 106 ? 2.004 2.023 -18.892 1.00 80.12 106 GLU A C 1
ATOM 803 O O . GLU A 1 106 ? 1.853 1.175 -18.013 1.00 80.12 106 GLU A O 1
ATOM 808 N N . VAL A 1 107 ? 2.884 3.023 -18.761 1.00 83.19 107 VAL A N 1
ATOM 809 C CA . VAL A 1 107 ? 3.683 3.261 -17.547 1.00 83.19 107 VAL A CA 1
ATOM 810 C C . VAL A 1 107 ? 2.773 3.556 -16.349 1.00 83.19 107 VAL A C 1
ATOM 812 O O . VAL A 1 107 ? 3.001 3.012 -15.269 1.00 83.19 107 VAL A O 1
ATOM 815 N N . ARG A 1 108 ? 1.730 4.382 -16.525 1.00 81.75 108 ARG A N 1
ATOM 816 C CA . ARG A 1 108 ? 0.740 4.656 -15.471 1.00 81.75 108 ARG A CA 1
ATOM 817 C C . ARG A 1 108 ? -0.021 3.400 -15.071 1.00 81.75 108 ARG A C 1
ATOM 819 O O . ARG A 1 108 ? -0.081 3.109 -13.883 1.00 81.75 108 ARG A O 1
ATOM 826 N N . ALA A 1 109 ? -0.555 2.650 -16.033 1.00 83.44 109 ALA A N 1
ATOM 827 C CA . ALA A 1 109 ? -1.339 1.447 -15.766 1.00 83.44 109 ALA A CA 1
ATOM 828 C C . ALA A 1 109 ? -0.543 0.425 -14.940 1.00 83.44 109 ALA A C 1
ATOM 830 O O . ALA A 1 109 ? -1.002 -0.009 -13.884 1.00 83.44 109 ALA A O 1
ATOM 831 N N . ARG A 1 110 ? 0.697 0.132 -15.354 1.00 83.00 110 ARG A N 1
ATOM 832 C CA . ARG A 1 110 ? 1.585 -0.791 -14.628 1.00 83.00 110 ARG A CA 1
ATOM 833 C C . ARG A 1 110 ? 1.962 -0.282 -13.239 1.00 83.00 110 ARG A C 1
ATOM 835 O O . ARG A 1 110 ? 2.014 -1.058 -12.290 1.00 83.00 110 ARG A O 1
ATOM 842 N N . ALA A 1 111 ? 2.223 1.017 -13.102 1.00 86.19 111 ALA A N 1
ATOM 843 C CA . ALA A 1 111 ? 2.535 1.616 -11.808 1.00 86.19 111 ALA A CA 1
ATOM 844 C C . ALA A 1 111 ? 1.334 1.585 -10.848 1.00 86.19 111 ALA A C 1
ATOM 846 O O . ALA A 1 111 ? 1.513 1.325 -9.661 1.00 86.19 111 ALA A O 1
ATOM 847 N N . LEU A 1 112 ? 0.112 1.806 -11.342 1.00 86.38 112 LEU A N 1
ATOM 848 C CA . LEU A 1 112 ? -1.100 1.717 -10.526 1.00 86.38 112 LEU A CA 1
ATOM 849 C C . LEU A 1 112 ? -1.383 0.278 -10.096 1.00 86.38 112 LEU A C 1
ATOM 851 O O . LEU A 1 112 ? -1.703 0.039 -8.935 1.00 86.38 112 LEU A O 1
ATOM 855 N N . GLU A 1 113 ? -1.215 -0.688 -10.995 1.00 87.62 113 GLU A N 1
ATOM 856 C CA . GLU A 1 113 ? -1.369 -2.104 -10.662 1.00 87.62 113 GLU A CA 1
ATOM 857 C C . GLU A 1 113 ? -0.366 -2.536 -9.581 1.00 87.62 113 GLU A C 1
ATOM 859 O O . GLU A 1 113 ? -0.757 -3.082 -8.547 1.00 87.62 113 GLU A O 1
ATOM 864 N N . ALA A 1 114 ? 0.911 -2.186 -9.753 1.00 86.94 114 ALA A N 1
ATOM 865 C CA . ALA A 1 114 ? 1.946 -2.439 -8.756 1.00 86.94 114 ALA A CA 1
ATOM 866 C C . ALA A 1 114 ? 1.678 -1.699 -7.432 1.00 86.94 114 ALA A C 1
ATOM 868 O O . ALA A 1 114 ? 1.894 -2.249 -6.354 1.00 86.94 114 ALA A O 1
ATOM 869 N N . GLY A 1 115 ? 1.166 -0.467 -7.491 1.00 86.00 115 GLY A N 1
ATOM 870 C CA . GLY A 1 115 ? 0.774 0.311 -6.317 1.00 86.00 115 GLY A CA 1
ATOM 871 C C . GLY A 1 115 ? -0.353 -0.342 -5.517 1.00 86.00 115 GLY A C 1
ATOM 872 O O . GLY A 1 115 ? -0.256 -0.428 -4.293 1.00 86.00 115 GLY A O 1
ATOM 873 N N . ARG A 1 116 ? -1.378 -0.879 -6.193 1.00 84.25 116 ARG A N 1
ATOM 874 C CA . ARG A 1 116 ? -2.469 -1.635 -5.552 1.00 84.25 116 ARG A CA 1
ATOM 875 C C . ARG A 1 116 ? -1.962 -2.917 -4.901 1.00 84.25 116 ARG A C 1
ATOM 877 O O . ARG A 1 116 ? -2.346 -3.217 -3.776 1.00 84.25 116 ARG A O 1
ATOM 884 N N . GLN A 1 117 ? -1.068 -3.643 -5.571 1.00 84.31 117 GLN A N 1
ATOM 885 C CA . GLN A 1 117 ? -0.456 -4.850 -5.010 1.00 84.31 117 GLN A CA 1
ATOM 886 C C . GLN A 1 117 ? 0.388 -4.537 -3.768 1.00 84.31 117 GLN A C 1
ATOM 888 O O . GLN A 1 117 ? 0.319 -5.264 -2.779 1.00 84.31 117 GLN A O 1
ATOM 893 N N . LEU A 1 118 ? 1.155 -3.443 -3.785 1.00 86.06 118 LEU A N 1
ATOM 894 C CA . LEU A 1 118 ? 1.929 -2.997 -2.625 1.00 86.06 118 LEU A CA 1
ATOM 895 C C . LEU A 1 118 ? 1.025 -2.598 -1.453 1.00 86.06 118 LEU A C 1
ATOM 897 O O . LEU A 1 118 ? 1.304 -2.995 -0.322 1.00 86.06 118 LEU A O 1
ATOM 901 N N . ALA A 1 119 ? -0.072 -1.887 -1.724 1.00 82.38 119 ALA A N 1
ATOM 902 C CA . ALA A 1 119 ? -1.060 -1.526 -0.711 1.00 82.38 119 ALA A CA 1
ATOM 903 C C . ALA A 1 119 ? -1.744 -2.762 -0.105 1.00 82.38 119 ALA A C 1
ATOM 905 O O . ALA A 1 119 ? -1.829 -2.876 1.115 1.00 82.38 119 ALA A O 1
ATOM 906 N N . ALA A 1 120 ? -2.145 -3.73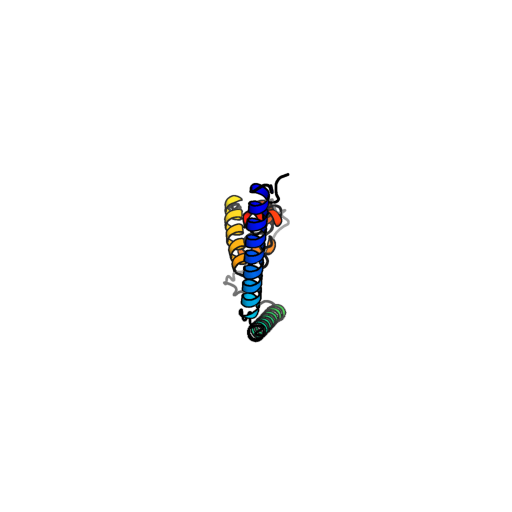1 -0.935 1.00 80.06 120 ALA A N 1
ATOM 907 C CA . ALA A 1 120 ? -2.736 -4.992 -0.483 1.00 80.06 120 ALA A CA 1
ATOM 908 C C . ALA A 1 120 ? -1.771 -5.831 0.374 1.00 80.06 120 ALA A C 1
ATOM 910 O O . ALA A 1 120 ? -2.195 -6.568 1.258 1.00 80.06 120 ALA A O 1
ATOM 911 N N . GLN A 1 121 ? -0.462 -5.701 0.140 1.00 81.69 121 GLN A N 1
ATOM 912 C CA . GLN A 1 121 ? 0.586 -6.338 0.942 1.00 81.69 121 GLN A CA 1
ATOM 913 C C . GLN A 1 121 ? 0.938 -5.554 2.220 1.00 81.69 121 GLN A C 1
ATOM 915 O O . GLN A 1 121 ? 1.858 -5.959 2.930 1.00 81.69 121 GLN A O 1
ATOM 920 N N . GLY A 1 122 ? 0.276 -4.422 2.496 1.00 78.00 122 GLY A N 1
ATOM 921 C CA . GLY A 1 122 ? 0.589 -3.547 3.632 1.00 78.00 122 GLY A CA 1
ATOM 922 C C . GLY A 1 122 ? 1.963 -2.874 3.534 1.00 78.00 122 GLY A C 1
ATOM 923 O O . GLY A 1 122 ? 2.522 -2.452 4.544 1.00 78.00 122 GLY A O 1
ATOM 924 N N . LYS A 1 123 ? 2.548 -2.802 2.332 1.00 81.69 123 LYS A N 1
ATOM 925 C CA . LYS A 1 123 ? 3.872 -2.215 2.098 1.00 81.69 123 LYS A CA 1
ATOM 926 C C . LYS A 1 123 ? 3.763 -0.731 1.759 1.00 81.69 123 LYS A C 1
ATOM 928 O O . LYS A 1 123 ? 2.784 -0.269 1.181 1.00 81.69 123 LYS A O 1
ATOM 933 N N . LEU A 1 124 ? 4.826 0.016 2.062 1.00 82.62 124 LEU A N 1
ATOM 934 C CA . LEU A 1 124 ? 4.917 1.445 1.764 1.00 82.62 124 LEU A CA 1
ATOM 935 C C . LEU A 1 124 ? 4.838 1.718 0.254 1.00 82.62 124 LEU A C 1
ATOM 937 O O . LEU A 1 124 ? 5.755 1.402 -0.514 1.00 82.62 124 LEU A O 1
ATOM 941 N N . VAL A 1 125 ? 3.763 2.390 -0.154 1.00 84.38 125 VAL A N 1
ATOM 942 C CA . VAL A 1 125 ? 3.567 2.863 -1.525 1.00 84.38 125 VAL A CA 1
ATOM 943 C C . VAL A 1 125 ? 4.334 4.178 -1.720 1.00 84.38 125 VAL A C 1
ATOM 945 O O . VAL A 1 125 ? 3.947 5.239 -1.228 1.00 84.38 125 VAL A O 1
ATOM 948 N N . ASN A 1 126 ? 5.467 4.111 -2.421 1.00 86.06 126 ASN A N 1
ATOM 949 C CA . ASN A 1 126 ? 6.279 5.263 -2.821 1.00 86.06 126 ASN A CA 1
ATOM 950 C C . ASN A 1 126 ? 6.675 5.138 -4.300 1.00 86.06 126 ASN A C 1
ATOM 952 O O . ASN A 1 126 ? 6.683 4.039 -4.844 1.00 86.06 126 ASN A O 1
ATOM 956 N N . LEU A 1 127 ? 7.034 6.246 -4.954 1.00 84.06 127 LEU A N 1
ATOM 957 C CA . LEU A 1 127 ? 7.412 6.278 -6.373 1.00 84.06 127 LEU A CA 1
ATOM 958 C C . LEU A 1 127 ? 8.539 5.286 -6.696 1.00 84.06 127 LEU A C 1
ATOM 960 O O . LEU A 1 127 ? 8.477 4.595 -7.707 1.00 84.06 127 LEU A O 1
ATOM 964 N N . THR A 1 128 ? 9.545 5.179 -5.825 1.00 87.38 128 THR A N 1
ATOM 965 C CA . THR A 1 128 ? 10.657 4.225 -5.955 1.00 87.38 128 THR A CA 1
ATOM 966 C C . THR A 1 128 ? 10.208 2.780 -5.769 1.00 87.38 128 THR A C 1
ATOM 968 O O . THR A 1 128 ? 10.550 1.932 -6.588 1.00 87.38 128 THR A O 1
ATOM 971 N N . THR A 1 129 ? 9.415 2.482 -4.736 1.00 86.25 129 THR A N 1
ATOM 972 C CA . THR A 1 129 ? 8.909 1.120 -4.500 1.00 86.25 129 THR A CA 1
ATOM 973 C C . THR A 1 129 ? 7.974 0.666 -5.612 1.00 86.25 129 THR A C 1
ATOM 975 O O . THR A 1 129 ? 8.070 -0.473 -6.055 1.00 86.25 129 THR A O 1
ATOM 978 N N . VAL A 1 130 ? 7.116 1.559 -6.108 1.00 86.50 130 VAL A N 1
ATOM 979 C CA . VAL A 1 130 ? 6.216 1.288 -7.232 1.00 86.50 130 VAL A CA 1
ATOM 980 C C . VAL A 1 130 ? 6.998 1.099 -8.529 1.00 86.50 130 VAL A C 1
ATOM 982 O O . VAL A 1 130 ? 6.700 0.173 -9.273 1.00 86.50 130 VAL A O 1
ATOM 985 N N . ALA A 1 131 ? 8.024 1.915 -8.791 1.00 86.62 131 ALA A N 1
ATOM 986 C CA . ALA A 1 131 ? 8.894 1.735 -9.953 1.00 86.62 131 ALA A CA 1
ATOM 987 C C . ALA A 1 131 ? 9.572 0.356 -9.936 1.00 86.62 131 ALA A C 1
ATOM 989 O O . ALA A 1 131 ? 9.508 -0.371 -10.926 1.00 86.62 131 ALA A O 1
ATOM 990 N N . ASN A 1 132 ? 10.126 -0.039 -8.787 1.00 85.12 132 ASN A N 1
ATOM 991 C CA . ASN A 1 132 ? 10.762 -1.343 -8.612 1.00 85.12 132 ASN A CA 1
ATOM 992 C C . ASN A 1 132 ? 9.761 -2.499 -8.759 1.00 85.12 132 ASN A C 1
ATOM 994 O O . ASN A 1 132 ? 10.056 -3.474 -9.444 1.00 85.12 132 ASN A O 1
ATOM 998 N N . ALA A 1 133 ? 8.570 -2.378 -8.169 1.00 84.88 133 ALA A N 1
ATOM 999 C CA . ALA A 1 133 ? 7.523 -3.396 -8.256 1.00 84.88 133 ALA A CA 1
ATOM 1000 C C . ALA A 1 133 ? 6.934 -3.527 -9.673 1.00 84.88 133 ALA A C 1
ATOM 1002 O O . ALA A 1 133 ? 6.618 -4.630 -10.106 1.00 84.88 133 ALA A O 1
ATOM 1003 N N . ALA A 1 134 ? 6.833 -2.425 -10.419 1.00 84.88 134 ALA A N 1
ATOM 1004 C CA . ALA A 1 134 ? 6.334 -2.410 -11.793 1.00 84.88 134 ALA A CA 1
ATOM 1005 C C . ALA A 1 134 ? 7.408 -2.749 -12.849 1.00 84.88 134 ALA A C 1
ATOM 1007 O O . ALA A 1 134 ? 7.101 -2.792 -14.043 1.00 84.88 134 ALA A O 1
ATOM 1008 N N . GLY A 1 135 ? 8.673 -2.937 -12.447 1.00 84.94 135 GLY A N 1
ATOM 1009 C CA . GLY A 1 135 ? 9.800 -3.112 -13.374 1.00 84.94 135 GLY A CA 1
ATOM 1010 C C . GLY A 1 135 ? 10.060 -1.880 -14.253 1.00 84.94 135 GLY A C 1
ATOM 1011 O O . GLY A 1 135 ? 10.547 -2.000 -15.379 1.00 84.94 135 GLY A O 1
ATOM 1012 N N . LEU A 1 136 ? 9.692 -0.695 -13.764 1.00 86.94 136 LEU A N 1
ATOM 1013 C CA . LEU A 1 136 ? 9.796 0.581 -14.465 1.00 86.94 136 LEU A CA 1
ATOM 1014 C C . LEU A 1 136 ? 10.978 1.393 -13.936 1.00 86.94 136 LEU A C 1
ATOM 1016 O O . LEU A 1 136 ? 11.377 1.284 -12.780 1.00 86.94 136 LEU A O 1
ATOM 1020 N N . ASN A 1 137 ? 11.523 2.276 -14.770 1.00 87.25 137 ASN A N 1
ATOM 1021 C CA . ASN A 1 137 ? 12.530 3.223 -14.304 1.00 87.25 137 ASN A CA 1
ATOM 1022 C C . ASN A 1 137 ? 11.865 4.313 -13.440 1.00 87.25 137 ASN A C 1
ATOM 1024 O O . ASN A 1 137 ? 10.837 4.875 -13.828 1.00 87.25 137 ASN A O 1
ATOM 1028 N N . TYR A 1 138 ? 12.488 4.679 -12.317 1.00 83.19 138 TYR A N 1
ATOM 1029 C CA . TYR A 1 138 ? 12.063 5.792 -11.461 1.00 83.19 138 TYR A CA 1
ATOM 1030 C C . TYR A 1 138 ? 11.795 7.090 -12.239 1.00 83.19 138 TYR A C 1
ATOM 1032 O O . TYR A 1 138 ? 10.813 7.781 -11.969 1.00 83.19 138 TYR A O 1
ATOM 1040 N N . GLY A 1 139 ? 12.611 7.400 -13.253 1.00 80.88 139 GLY A N 1
ATOM 1041 C CA . GLY A 1 139 ? 12.401 8.568 -14.112 1.00 80.88 139 GLY A CA 1
ATOM 1042 C C . GLY A 1 139 ? 11.110 8.494 -14.938 1.00 80.88 139 GLY A C 1
ATOM 1043 O O . GLY A 1 139 ? 10.475 9.517 -15.176 1.00 80.88 139 GLY A O 1
ATOM 1044 N N . GLN A 1 140 ? 10.673 7.293 -15.331 1.00 82.56 140 GLN A N 1
ATOM 1045 C CA . GLN A 1 140 ? 9.415 7.094 -16.062 1.00 82.56 140 GLN A CA 1
ATOM 1046 C C . GLN A 1 140 ? 8.205 7.272 -15.143 1.00 82.56 140 GLN A C 1
ATOM 1048 O O . GLN A 1 140 ? 7.244 7.932 -15.528 1.00 82.56 140 GLN A O 1
ATOM 1053 N N . VAL A 1 141 ? 8.272 6.749 -13.916 1.00 81.31 141 VAL A N 1
ATOM 1054 C CA . VAL A 1 141 ? 7.211 6.914 -12.908 1.00 81.31 141 VAL A CA 1
ATOM 1055 C C . VAL A 1 141 ? 7.130 8.373 -12.449 1.00 81.31 141 VAL A C 1
ATOM 1057 O O . VAL A 1 141 ? 6.049 8.956 -12.410 1.00 81.31 141 VAL A O 1
ATOM 1060 N N . THR A 1 142 ? 8.275 9.016 -12.219 1.00 87.38 142 THR A N 1
ATOM 1061 C CA . THR A 1 142 ? 8.344 10.453 -11.915 1.00 87.38 142 THR A CA 1
ATOM 1062 C C . THR A 1 142 ? 7.780 11.290 -13.065 1.00 87.38 142 THR A C 1
ATOM 1064 O O . THR A 1 142 ? 7.018 12.215 -12.826 1.00 87.38 142 THR A O 1
ATOM 1067 N N . TYR A 1 143 ? 8.046 10.950 -14.327 1.00 82.62 143 TYR A N 1
ATOM 1068 C CA . TYR A 1 143 ? 7.435 11.650 -15.464 1.00 82.62 143 TYR A CA 1
ATOM 1069 C C . TYR A 1 143 ? 5.917 11.396 -15.592 1.00 82.62 143 TYR A C 1
ATOM 1071 O O . TYR A 1 143 ? 5.164 12.270 -16.032 1.00 82.62 143 TYR A O 1
ATOM 1079 N N . ALA A 1 144 ? 5.448 10.207 -15.205 1.00 82.31 144 ALA A N 1
ATOM 1080 C CA . ALA A 1 144 ? 4.045 9.803 -15.276 1.00 82.31 144 ALA A CA 1
ATOM 1081 C C . ALA A 1 144 ? 3.159 10.455 -14.197 1.00 82.31 144 ALA A C 1
ATOM 1083 O O . ALA A 1 144 ? 2.030 10.855 -14.504 1.00 82.31 144 ALA A O 1
ATOM 1084 N N . PHE A 1 145 ? 3.675 10.588 -12.972 1.00 79.56 145 PHE A N 1
ATOM 1085 C CA . PHE A 1 145 ? 2.917 11.052 -11.802 1.00 79.56 145 PHE A CA 1
ATOM 1086 C C . PHE A 1 145 ? 3.404 12.393 -11.233 1.00 79.56 145 PHE A C 1
ATOM 1088 O O . PHE A 1 145 ? 2.661 13.036 -10.498 1.00 79.56 145 PHE A O 1
ATOM 1095 N N . GLN A 1 146 ? 4.606 12.855 -11.599 1.00 78.31 146 GLN A N 1
ATOM 1096 C CA . GLN A 1 146 ? 5.322 14.034 -11.075 1.00 78.31 146 GLN A CA 1
ATOM 1097 C C . GLN A 1 146 ? 5.653 13.976 -9.577 1.00 78.31 146 GLN A C 1
ATOM 1099 O O . GLN A 1 146 ? 6.810 14.148 -9.203 1.00 78.31 146 GLN A O 1
ATOM 1104 N N . ARG A 1 147 ? 4.660 13.717 -8.721 1.00 80.06 147 ARG A N 1
ATOM 1105 C CA . ARG A 1 147 ? 4.775 13.653 -7.260 1.00 80.06 147 ARG A CA 1
ATOM 1106 C C . ARG A 1 147 ? 4.126 12.386 -6.708 1.00 80.06 147 ARG A C 1
ATOM 1108 O O . ARG A 1 147 ? 3.191 11.844 -7.293 1.00 80.06 147 ARG A O 1
ATOM 1115 N N . LYS A 1 148 ? 4.603 11.947 -5.539 1.00 78.25 148 LYS A N 1
ATOM 1116 C CA . LYS A 1 148 ? 4.075 10.781 -4.808 1.00 78.25 148 LYS A CA 1
ATOM 1117 C C . LYS A 1 148 ? 2.588 10.943 -4.468 1.00 78.25 148 LYS A C 1
ATOM 1119 O O . LYS A 1 148 ? 1.841 9.980 -4.558 1.00 78.25 148 LYS A O 1
ATOM 1124 N N . GLU A 1 149 ? 2.159 12.157 -4.134 1.00 77.25 149 GLU A N 1
ATOM 1125 C CA . GLU A 1 149 ? 0.765 12.482 -3.799 1.00 77.25 149 GLU A CA 1
ATOM 1126 C C . GLU A 1 149 ? -0.203 12.171 -4.944 1.00 77.25 149 GLU A C 1
ATOM 1128 O O . GLU A 1 149 ? -1.255 11.595 -4.702 1.00 77.25 149 GLU A O 1
ATOM 1133 N N . ASN A 1 150 ? 0.171 12.464 -6.194 1.00 78.44 150 ASN A N 1
ATOM 1134 C CA . ASN A 1 150 ? -0.669 12.168 -7.360 1.00 78.44 150 ASN A CA 1
ATOM 1135 C C . ASN A 1 150 ? -0.842 10.662 -7.568 1.00 78.44 150 ASN A C 1
ATOM 1137 O O . ASN A 1 150 ? -1.925 10.205 -7.915 1.00 78.44 150 ASN A O 1
ATOM 1141 N N . LEU A 1 151 ? 0.216 9.888 -7.316 1.00 78.50 151 LEU A N 1
ATOM 1142 C CA . LEU A 1 151 ? 0.149 8.431 -7.352 1.00 78.50 151 LEU A CA 1
ATOM 1143 C C . LEU A 1 151 ? -0.759 7.888 -6.239 1.00 78.50 151 LEU A C 1
ATOM 1145 O O . LEU A 1 151 ? -1.553 6.990 -6.487 1.00 78.50 151 LEU A O 1
ATOM 1149 N N . LEU A 1 152 ? -0.680 8.443 -5.027 1.00 80.00 152 LEU A N 1
ATOM 1150 C CA . LEU A 1 152 ? -1.533 8.024 -3.910 1.00 80.00 152 LEU A CA 1
ATOM 1151 C C . LEU A 1 152 ? -3.004 8.422 -4.108 1.00 80.00 152 LEU A C 1
ATOM 1153 O O . LE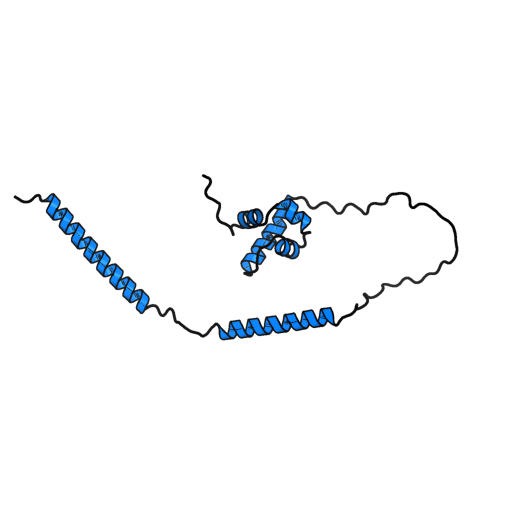U A 1 152 ? -3.883 7.629 -3.777 1.00 80.00 152 LEU A O 1
ATOM 1157 N N . ARG A 1 153 ? -3.270 9.596 -4.699 1.00 80.69 153 ARG A N 1
ATOM 1158 C CA . ARG A 1 153 ? -4.617 10.038 -5.097 1.00 80.69 153 ARG A CA 1
ATOM 1159 C C . ARG A 1 153 ? -5.226 9.112 -6.148 1.00 80.69 153 ARG A C 1
ATOM 1161 O O . ARG A 1 153 ? -6.340 8.643 -5.961 1.00 80.69 153 ARG A O 1
ATOM 1168 N N . GLU A 1 154 ? -4.493 8.784 -7.217 1.00 78.06 154 GLU A N 1
ATOM 1169 C CA . GLU A 1 154 ? -4.985 7.856 -8.255 1.00 78.06 154 GLU A CA 1
ATOM 1170 C C . GLU A 1 154 ? -5.174 6.416 -7.732 1.00 78.06 154 GLU A C 1
ATOM 1172 O O . GLU A 1 154 ? -5.954 5.645 -8.291 1.00 78.06 154 GLU A O 1
ATOM 1177 N N . LEU A 1 155 ? -4.497 6.047 -6.640 1.00 77.06 155 LEU A N 1
ATOM 1178 C CA . LEU A 1 155 ? -4.694 4.771 -5.947 1.00 77.06 155 LEU A CA 1
ATOM 1179 C C . LEU A 1 155 ? -5.847 4.787 -4.930 1.00 77.06 155 LEU A C 1
ATOM 1181 O O . LEU A 1 155 ? -6.143 3.735 -4.369 1.00 77.06 155 LEU A O 1
ATOM 1185 N N . GLY A 1 156 ? -6.479 5.939 -4.676 1.00 75.00 156 GLY A N 1
ATOM 1186 C CA . GLY A 1 156 ? -7.514 6.084 -3.646 1.00 75.00 156 GLY A CA 1
ATOM 1187 C C . GLY A 1 156 ? -6.987 5.922 -2.215 1.00 75.00 156 GLY A C 1
ATOM 1188 O O . GLY A 1 156 ? -7.760 5.682 -1.297 1.00 75.00 156 GLY A O 1
ATOM 1189 N N . LEU A 1 157 ? -5.666 6.028 -2.022 1.00 66.88 157 LEU A N 1
ATOM 1190 C CA . LEU A 1 157 ? -4.994 5.931 -0.718 1.00 66.88 157 LEU A CA 1
ATOM 1191 C C . LEU A 1 157 ? -4.851 7.296 -0.029 1.00 66.88 157 LEU A C 1
ATOM 1193 O O . LEU A 1 157 ? -4.362 7.378 1.096 1.00 66.88 157 LEU A O 1
ATOM 1197 N N . LEU A 1 158 ? -5.236 8.367 -0.723 1.00 51.97 158 LEU A N 1
ATOM 1198 C CA . LEU A 1 158 ? -5.323 9.729 -0.220 1.00 51.97 158 LEU A CA 1
ATOM 1199 C C . LEU A 1 158 ? -6.712 10.250 -0.613 1.00 51.97 158 LEU A C 1
ATOM 1201 O O . LEU A 1 158 ? -7.014 10.279 -1.808 1.00 51.97 158 LEU A O 1
ATOM 1205 N N . GLU A 1 159 ? -7.550 10.622 0.358 1.00 46.78 159 GLU A N 1
ATOM 1206 C CA . GLU A 1 159 ? -8.848 11.247 0.067 1.00 46.78 159 GLU A CA 1
ATOM 1207 C C . GLU A 1 159 ? -8.668 12.519 -0.781 1.00 46.78 159 GLU A C 1
ATOM 1209 O O . GLU A 1 159 ? -7.640 13.205 -0.661 1.00 46.78 159 GLU A O 1
ATOM 1214 N N . PRO A 1 160 ? -9.634 12.843 -1.664 1.00 48.34 160 PRO A N 1
ATOM 1215 C CA . PRO A 1 160 ? -9.596 14.094 -2.404 1.00 48.34 160 PRO A CA 1
ATOM 1216 C C . PRO A 1 160 ? -9.585 15.258 -1.408 1.00 48.34 160 PRO A C 1
ATOM 1218 O O . PRO A 1 160 ? -10.389 15.309 -0.482 1.00 48.34 160 PRO A O 1
ATOM 1221 N N . ALA A 1 161 ? -8.661 16.202 -1.598 1.00 51.94 161 ALA A 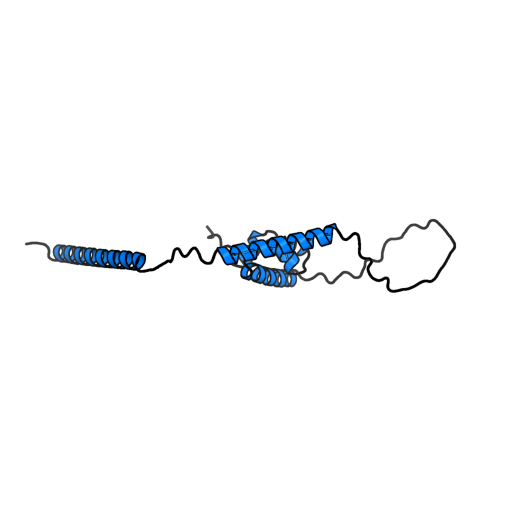N 1
ATOM 1222 C CA . ALA A 1 161 ? -8.761 17.477 -0.902 1.00 51.94 161 ALA A CA 1
ATOM 1223 C C . ALA A 1 161 ? -10.104 18.116 -1.302 1.00 51.94 161 ALA A C 1
ATOM 1225 O O . ALA A 1 161 ? -10.377 18.160 -2.506 1.00 51.94 161 ALA A O 1
ATOM 1226 N N . PRO A 1 162 ? -10.934 18.576 -0.348 1.00 46.03 162 PRO A N 1
ATOM 1227 C CA . PRO A 1 162 ? -12.140 19.315 -0.685 1.00 46.03 162 PRO A CA 1
ATOM 1228 C C . PRO A 1 162 ? -11.716 20.556 -1.471 1.00 46.03 162 PRO A C 1
ATOM 1230 O O . PRO A 1 162 ? -10.952 21.382 -0.970 1.00 46.03 162 PRO A O 1
ATOM 1233 N N . GLU A 1 163 ? -12.147 20.648 -2.728 1.00 53.38 163 GLU A N 1
ATOM 1234 C CA . GLU A 1 163 ? -12.007 21.875 -3.504 1.00 53.38 163 GLU A CA 1
ATOM 1235 C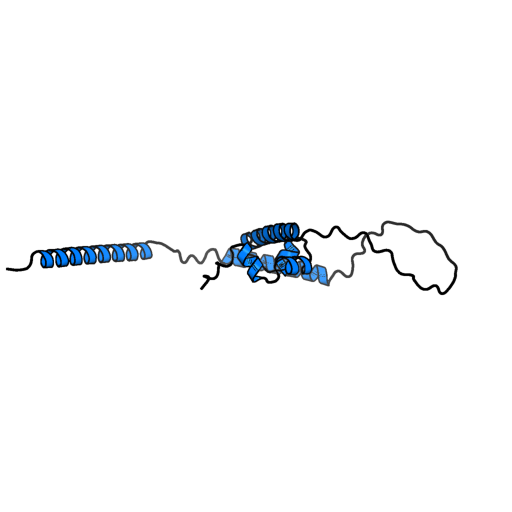 C . GLU A 1 163 ? -12.752 22.984 -2.744 1.00 53.38 163 GLU A C 1
ATOM 1237 O O . GLU A 1 163 ? -13.920 22.821 -2.390 1.00 53.38 163 GLU A O 1
ATOM 1242 N N . SER A 1 164 ? -12.039 24.062 -2.412 1.00 46.78 164 SER A N 1
ATOM 1243 C CA . SER A 1 164 ? -12.584 25.306 -1.854 1.00 46.78 164 SER A CA 1
ATOM 1244 C C . SER A 1 164 ? -12.328 26.431 -2.839 1.00 46.78 164 SER A C 1
ATOM 1246 O O . SER A 1 164 ? -11.205 26.446 -3.399 1.00 46.78 164 SER A O 1
#

Foldseek 3Di:
DDDVVVVVVVVVVVVVVVVVVVVVVVVVVVVVVDCPPPPPPPVVVVVVVVVVVVVVVVVVVCVVVVDDDDDDPDPDDDDDDDDDDDDDDPDDDDPDDPPPPQDLVNVLVLLLVQQLVCVVVVHDRFLVSSCVSSVHDSVSSCVNQVHRVSSCVVNVVDDDDPDD

pLDDT: mean 71.0, std 17.34, range [33.62, 94.75]

Sequence (164 aa):
MGDPAKETYEQIGRQMAEALSLFLGALAQQVHQSPVAADPEPVQPLRARLDALEERLKRLEDRLLSQPGAPLPEAGGEGPGAAGARQGRPAKARKAPRRRRMPKEEVRARALEAGRQLAAQGKLVNLTTVANAAGLNYGQVTYAFQRKENLLRELGLLEPAPES